Protein AF-A0A391PB73-F1 (afdb_monomer_lite)

pLDDT: mean 83.35, std 9.49, range [53.56, 95.56]

Organism: NCBI:txid2316025

Sequence (72 aa):
MSDIAFSNEKIEEFYKDYGDGNVSSSWDKVTIFYNKQGEKLFKFGLAYDNVQLLVRDVKNTQRSISNQKKKN

Secondary structure (DSSP, 8-state):
--S--EEEEEEEEEEEE-SSS-EEEEEEEEEEEE-TTS-EEEEEE--HHHHHHHHHHHHHHHHHHHHHHTT-

Structure (mmCIF, N/CA/C/O backbone):
data_AF-A0A391PB73-F1
#
_entry.id   AF-A0A391PB73-F1
#
loop_
_atom_site.group_PDB
_atom_site.id
_atom_site.type_symbol
_atom_site.label_atom_id
_atom_site.label_alt_id
_atom_site.label_comp_id
_atom_site.label_asym_id
_atom_site.label_entity_id
_atom_site.label_seq_id
_atom_site.pdbx_PDB_ins_code
_atom_site.Cartn_x
_atom_site.Cartn_y
_atom_site.Cartn_z
_atom_site.occupancy
_atom_site.B_iso_or_equiv
_atom_site.auth_seq_id
_atom_site.auth_comp_id
_atom_site.auth_asym_id
_atom_site.auth_atom_id
_atom_site.pdbx_PDB_model_num
ATOM 1 N N . MET A 1 1 ? -1.980 -7.333 24.042 1.00 64.31 1 MET A N 1
ATOM 2 C CA . MET A 1 1 ? -1.183 -6.127 23.711 1.00 64.31 1 MET A CA 1
ATOM 3 C C . MET A 1 1 ? -0.957 -6.152 22.208 1.00 64.31 1 MET A C 1
ATOM 5 O O . M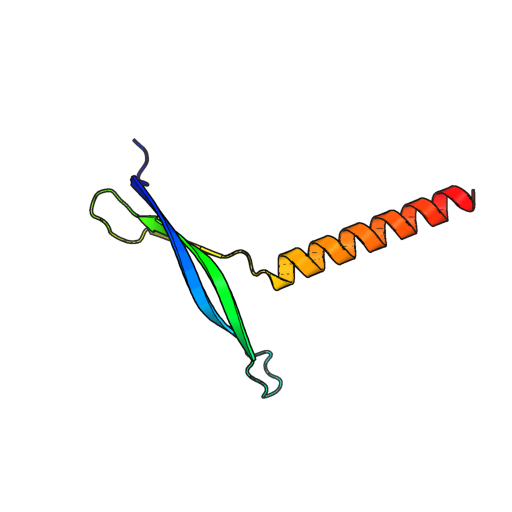ET A 1 1 ? -0.740 -7.239 21.702 1.00 64.31 1 MET A O 1
ATOM 9 N N . SER A 1 2 ? -1.072 -5.025 21.503 1.00 69.38 2 SER A N 1
ATOM 10 C CA . SER A 1 2 ? -0.738 -4.963 20.070 1.00 69.38 2 SER A CA 1
ATOM 11 C C . SER A 1 2 ? 0.774 -5.125 19.881 1.00 69.38 2 SER A C 1
ATOM 13 O O . SER A 1 2 ? 1.536 -4.445 20.574 1.00 69.38 2 SER A O 1
ATOM 15 N N . ASP A 1 3 ? 1.188 -5.989 18.951 1.00 81.62 3 ASP A N 1
ATOM 16 C CA . ASP A 1 3 ? 2.595 -6.148 18.547 1.00 81.62 3 ASP A CA 1
ATOM 17 C C . ASP A 1 3 ? 3.105 -4.933 17.758 1.00 81.62 3 ASP A C 1
ATOM 19 O O . ASP A 1 3 ? 4.303 -4.661 17.714 1.00 81.62 3 ASP A O 1
ATOM 23 N N . ILE A 1 4 ? 2.182 -4.153 17.188 1.00 89.00 4 ILE A N 1
ATOM 24 C CA . ILE A 1 4 ? 2.465 -2.899 16.492 1.00 89.00 4 ILE A CA 1
ATOM 25 C C . ILE A 1 4 ? 2.578 -1.770 17.517 1.00 89.00 4 ILE A C 1
ATOM 27 O O . ILE A 1 4 ? 1.647 -1.542 18.297 1.00 89.00 4 ILE A O 1
ATOM 31 N N . ALA A 1 5 ? 3.696 -1.046 17.469 1.00 91.00 5 ALA A N 1
ATOM 32 C CA . ALA A 1 5 ? 3.972 0.115 18.309 1.00 91.00 5 ALA A CA 1
ATOM 33 C C . ALA A 1 5 ? 3.748 1.442 17.576 1.00 91.00 5 ALA A C 1
ATOM 35 O O . ALA A 1 5 ? 3.122 2.344 18.126 1.00 91.00 5 ALA A O 1
ATOM 36 N N . PHE A 1 6 ? 4.252 1.566 16.345 1.00 89.38 6 PHE A N 1
ATOM 37 C CA . PHE A 1 6 ? 4.073 2.757 15.515 1.00 89.38 6 PHE A CA 1
ATOM 38 C C . PHE A 1 6 ? 4.199 2.426 14.021 1.00 89.38 6 PHE A C 1
ATOM 40 O O . PHE A 1 6 ? 4.664 1.349 13.638 1.00 89.38 6 PHE A O 1
ATOM 47 N N . SER A 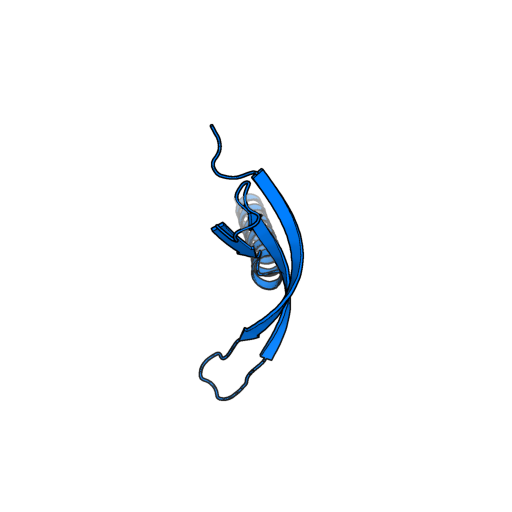1 7 ? 3.797 3.374 13.177 1.00 90.25 7 SER A N 1
ATOM 48 C CA . SER A 1 7 ? 3.924 3.301 11.721 1.00 90.25 7 SER A CA 1
ATOM 49 C C . SER A 1 7 ? 4.526 4.584 11.153 1.00 90.25 7 SER A C 1
ATOM 51 O O . SER A 1 7 ? 4.359 5.653 11.740 1.00 90.25 7 SER A O 1
ATOM 53 N N . ASN A 1 8 ? 5.185 4.501 9.997 1.00 90.00 8 ASN A N 1
ATOM 54 C CA . ASN A 1 8 ? 5.616 5.677 9.237 1.00 90.00 8 ASN A CA 1
ATOM 55 C C . ASN A 1 8 ? 5.198 5.589 7.765 1.00 90.00 8 ASN A C 1
ATOM 57 O O . ASN A 1 8 ? 5.123 4.503 7.194 1.00 90.00 8 ASN A O 1
ATOM 61 N N . GLU A 1 9 ? 4.928 6.748 7.164 1.00 89.50 9 GLU A N 1
ATOM 62 C CA . GLU A 1 9 ? 4.720 6.883 5.721 1.00 89.50 9 GLU A CA 1
ATOM 63 C C . GLU A 1 9 ? 6.046 7.264 5.053 1.00 89.50 9 GLU A C 1
ATOM 65 O O . GLU A 1 9 ? 6.771 8.134 5.544 1.00 89.50 9 GLU A O 1
ATOM 70 N N . LYS A 1 10 ? 6.370 6.605 3.939 1.00 88.25 10 LYS A N 1
ATOM 71 C CA . LYS A 1 10 ? 7.538 6.904 3.104 1.00 88.25 10 LYS A CA 1
ATOM 72 C C . LYS A 1 10 ? 7.174 6.816 1.632 1.00 88.25 10 LYS A C 1
ATOM 74 O O . LYS A 1 10 ? 6.262 6.087 1.266 1.00 88.25 10 LYS A O 1
ATOM 79 N N . ILE A 1 11 ? 7.908 7.539 0.796 1.00 85.12 11 ILE A N 1
ATOM 80 C CA . ILE A 1 11 ? 7.867 7.359 -0.655 1.00 85.12 11 ILE A CA 1
ATOM 81 C C . ILE A 1 11 ? 8.998 6.391 -1.014 1.00 85.12 11 ILE A C 1
ATOM 83 O O . ILE A 1 11 ? 10.144 6.628 -0.634 1.00 85.12 11 ILE A O 1
ATOM 87 N N . GLU A 1 12 ? 8.678 5.297 -1.698 1.00 86.38 12 GLU A N 1
ATOM 88 C CA . GLU A 1 12 ? 9.648 4.310 -2.184 1.00 86.38 12 GLU A CA 1
ATOM 89 C C . GLU A 1 12 ? 9.525 4.142 -3.704 1.00 86.38 12 GLU A C 1
ATOM 91 O O . GLU A 1 12 ? 8.440 4.279 -4.272 1.00 86.38 12 GLU A O 1
ATOM 96 N N . GLU A 1 13 ? 10.653 3.861 -4.359 1.00 84.38 13 GLU A N 1
ATOM 97 C CA . GLU A 1 13 ? 10.693 3.526 -5.782 1.00 84.38 13 GLU A CA 1
ATOM 98 C C . GLU A 1 13 ? 10.363 2.042 -5.984 1.00 84.38 13 GLU A C 1
ATOM 100 O O . GLU A 1 13 ? 10.869 1.166 -5.278 1.00 84.38 13 GLU A O 1
ATOM 105 N N . PHE A 1 14 ? 9.530 1.763 -6.978 1.00 77.25 14 PHE A N 1
ATOM 106 C CA . PHE A 1 14 ? 9.136 0.432 -7.407 1.00 77.25 14 PHE A CA 1
ATOM 107 C C . PHE A 1 14 ? 9.523 0.226 -8.860 1.00 77.25 14 PHE A C 1
ATOM 109 O O . PHE A 1 14 ? 9.173 1.035 -9.717 1.00 77.25 14 PHE A O 1
ATOM 116 N N . TYR A 1 15 ? 10.165 -0.903 -9.137 1.00 78.31 15 TYR A N 1
ATOM 117 C CA . TYR A 1 15 ? 10.441 -1.354 -10.492 1.00 78.31 15 TYR A CA 1
ATOM 118 C C . TYR A 1 15 ? 9.365 -2.351 -10.907 1.00 78.31 15 TYR A C 1
ATOM 120 O O . TYR A 1 15 ? 9.152 -3.363 -10.236 1.00 78.31 15 TYR A O 1
ATOM 128 N N . LYS A 1 16 ? 8.667 -2.045 -11.998 1.00 75.12 16 LYS A N 1
ATOM 129 C CA . LYS A 1 16 ? 7.734 -2.962 -12.647 1.00 75.12 16 LYS A CA 1
ATOM 130 C C . LYS A 1 16 ? 8.365 -3.425 -13.952 1.00 75.12 16 LYS A C 1
ATOM 132 O O . LYS A 1 16 ? 8.592 -2.611 -14.848 1.00 75.12 16 LYS A O 1
ATOM 137 N N . ASP A 1 17 ? 8.628 -4.720 -14.020 1.00 80.50 17 ASP A N 1
ATOM 138 C CA . ASP A 1 17 ? 8.971 -5.432 -15.244 1.00 80.50 17 ASP A CA 1
ATOM 139 C C . ASP A 1 17 ? 7.749 -6.259 -15.652 1.00 80.50 17 ASP A C 1
ATOM 141 O O . ASP A 1 17 ? 7.264 -7.089 -14.878 1.00 80.50 17 ASP A O 1
ATOM 145 N N . TYR A 1 18 ? 7.214 -5.978 -16.838 1.00 76.12 18 TYR A N 1
ATOM 146 C CA . TYR A 1 18 ? 6.044 -6.670 -17.377 1.00 76.12 18 TYR A CA 1
ATOM 147 C C . TYR A 1 18 ? 6.423 -7.900 -18.221 1.00 76.12 18 TYR A C 1
ATOM 149 O O . TYR A 1 18 ? 5.536 -8.561 -18.759 1.00 76.12 18 TYR A O 1
ATOM 157 N N . GLY A 1 19 ? 7.717 -8.230 -18.331 1.00 79.12 19 GLY A N 1
ATOM 158 C CA . GLY A 1 19 ? 8.229 -9.350 -19.123 1.00 79.12 19 GLY A CA 1
ATOM 159 C C . GLY A 1 19 ? 8.294 -9.078 -20.630 1.00 79.12 19 GLY A C 1
ATOM 160 O O . GLY A 1 19 ? 8.553 -9.994 -21.406 1.00 79.12 19 GLY A O 1
ATOM 161 N N . ASP A 1 20 ? 8.064 -7.834 -21.053 1.00 85.00 20 ASP A N 1
ATOM 162 C CA . ASP A 1 20 ? 8.124 -7.368 -22.445 1.00 85.00 20 ASP A CA 1
ATOM 163 C C . ASP A 1 20 ? 9.476 -6.718 -22.804 1.00 85.00 20 ASP A C 1
ATOM 165 O O . ASP A 1 20 ? 9.661 -6.231 -23.919 1.00 85.00 20 ASP A O 1
ATOM 169 N N . GLY A 1 21 ? 10.423 -6.710 -21.859 1.00 78.44 21 GLY A N 1
ATOM 170 C CA . GLY A 1 21 ? 11.725 -6.060 -21.996 1.00 78.44 21 GLY A CA 1
ATOM 171 C C . GLY A 1 21 ? 11.733 -4.576 -21.613 1.00 78.44 21 GLY A C 1
ATOM 172 O O . GLY A 1 21 ? 12.801 -3.965 -21.649 1.00 78.44 21 GLY A O 1
ATOM 173 N N . ASN A 1 22 ? 10.592 -3.998 -21.211 1.00 76.12 22 ASN A N 1
ATOM 174 C CA . ASN A 1 22 ? 10.510 -2.639 -20.686 1.00 76.12 22 ASN A CA 1
ATOM 175 C C . ASN A 1 22 ? 10.407 -2.656 -19.157 1.00 76.12 22 ASN A C 1
ATOM 177 O O . ASN A 1 22 ? 9.463 -3.188 -18.573 1.00 76.12 22 ASN A O 1
ATOM 181 N N . VAL A 1 23 ? 11.356 -1.991 -18.499 1.00 78.19 23 VAL A N 1
ATOM 182 C CA . VAL A 1 23 ? 11.298 -1.733 -17.058 1.00 78.19 23 VAL A CA 1
ATOM 183 C C . VAL A 1 23 ? 10.803 -0.310 -16.845 1.00 78.19 23 VAL A C 1
ATOM 185 O O . VAL A 1 23 ? 11.401 0.646 -17.337 1.00 78.19 23 VAL A O 1
ATOM 188 N N . SER A 1 24 ? 9.718 -0.163 -16.091 1.00 76.62 24 SER A N 1
ATOM 189 C CA . SER A 1 24 ? 9.244 1.144 -15.625 1.00 76.62 24 SER A CA 1
ATOM 190 C C . SER A 1 24 ? 9.546 1.309 -14.140 1.00 76.62 24 SER A C 1
ATOM 192 O O . SER A 1 24 ? 9.365 0.362 -13.370 1.00 76.62 24 SER A O 1
ATOM 194 N N . SER A 1 25 ? 9.993 2.499 -13.732 1.00 78.50 25 SER A N 1
ATOM 195 C CA . SER A 1 25 ? 10.034 2.869 -12.319 1.00 78.50 25 SER A CA 1
ATOM 196 C C . SER A 1 25 ? 8.862 3.782 -11.970 1.00 78.50 25 SER A C 1
ATOM 198 O O . SER A 1 25 ? 8.441 4.629 -12.759 1.00 78.50 25 SER A O 1
ATOM 200 N N . SER A 1 26 ? 8.296 3.568 -10.787 1.00 75.56 26 SER A N 1
ATOM 201 C CA . SER A 1 26 ? 7.230 4.389 -10.222 1.00 75.56 26 SER A CA 1
ATOM 202 C C . SER A 1 26 ? 7.551 4.701 -8.774 1.00 75.56 26 SER A C 1
ATOM 204 O O . SER A 1 26 ? 8.114 3.875 -8.062 1.00 75.56 26 SER A O 1
ATOM 206 N N . TRP A 1 27 ? 7.153 5.880 -8.320 1.00 80.31 27 TRP A N 1
ATOM 207 C CA . TRP A 1 27 ? 7.293 6.289 -6.930 1.00 80.31 27 TRP A CA 1
ATOM 208 C C . TRP A 1 27 ? 5.947 6.157 -6.246 1.00 80.31 27 TRP A C 1
ATOM 210 O O . TRP A 1 27 ? 4.960 6.702 -6.740 1.00 80.31 27 TRP A O 1
ATOM 220 N N . ASP A 1 28 ? 5.902 5.447 -5.122 1.00 79.81 28 ASP A N 1
ATOM 221 C CA . ASP A 1 28 ? 4.653 5.263 -4.397 1.00 79.81 28 ASP A CA 1
ATOM 222 C C . ASP A 1 28 ? 4.788 5.418 -2.892 1.00 79.81 28 ASP A C 1
ATOM 224 O O . ASP A 1 28 ? 5.850 5.202 -2.303 1.00 79.81 28 ASP A O 1
ATOM 228 N N . LYS A 1 29 ? 3.673 5.787 -2.264 1.00 84.31 29 LYS A N 1
ATOM 229 C CA . LYS A 1 29 ? 3.576 5.888 -0.815 1.00 84.31 29 LYS A CA 1
ATOM 230 C C . LYS A 1 29 ? 3.400 4.505 -0.205 1.00 84.31 29 LYS A C 1
ATOM 232 O O . LYS A 1 29 ? 2.463 3.767 -0.508 1.00 84.31 29 LYS A O 1
ATOM 237 N N . VAL A 1 30 ? 4.284 4.193 0.730 1.00 86.44 30 VAL A N 1
ATOM 238 C CA . VAL A 1 30 ? 4.237 2.994 1.557 1.00 86.44 30 VAL A CA 1
ATOM 239 C C . VAL A 1 30 ? 4.069 3.370 3.017 1.00 86.44 30 VAL A C 1
ATOM 241 O O . VAL A 1 30 ? 4.595 4.378 3.489 1.00 86.44 30 VAL A O 1
ATOM 244 N N . THR A 1 31 ? 3.365 2.526 3.757 1.00 89.25 31 THR A N 1
ATOM 245 C CA . THR A 1 31 ? 3.317 2.566 5.213 1.00 89.25 31 THR A CA 1
ATOM 246 C C . THR A 1 31 ? 4.034 1.342 5.768 1.00 89.25 31 THR A C 1
ATOM 248 O O . THR A 1 31 ? 3.737 0.206 5.388 1.00 89.25 31 THR A O 1
ATOM 251 N N . ILE A 1 32 ? 4.992 1.565 6.667 1.00 91.25 32 ILE A N 1
ATOM 252 C CA . ILE A 1 32 ? 5.755 0.503 7.333 1.00 91.25 32 ILE A CA 1
ATOM 253 C C . ILE A 1 32 ? 5.357 0.462 8.806 1.00 91.25 32 ILE A C 1
ATOM 255 O O . ILE A 1 32 ? 5.254 1.504 9.456 1.00 91.25 32 ILE A O 1
ATOM 259 N N . PHE A 1 33 ? 5.156 -0.745 9.327 1.00 92.69 33 PHE A N 1
ATOM 260 C CA . PHE A 1 33 ? 4.760 -1.011 10.707 1.00 92.69 33 PHE A CA 1
ATOM 261 C C . PHE A 1 33 ? 5.938 -1.548 11.492 1.00 92.69 33 PHE A C 1
ATOM 263 O O . PHE A 1 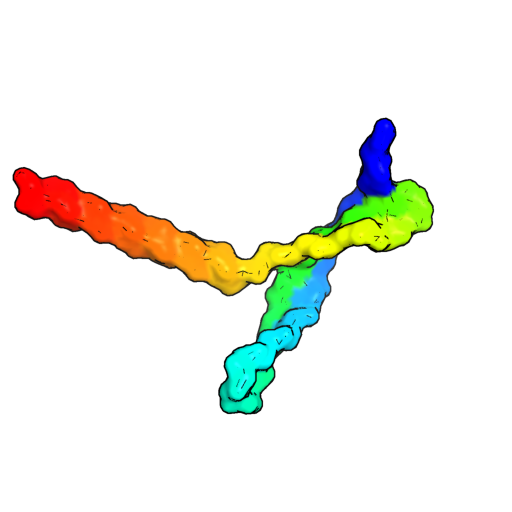33 ? 6.691 -2.383 10.987 1.00 92.69 33 PHE A O 1
ATOM 270 N N . TYR A 1 34 ? 6.070 -1.089 12.731 1.00 94.50 34 TYR A N 1
ATOM 271 C CA . TYR A 1 34 ? 7.189 -1.425 13.596 1.00 94.50 34 TYR A CA 1
ATOM 272 C C . TYR A 1 34 ? 6.713 -1.980 14.932 1.00 94.50 34 TYR A C 1
ATOM 274 O O . TYR A 1 34 ? 5.673 -1.562 15.455 1.00 94.50 34 TYR A O 1
ATOM 282 N N . ASN A 1 35 ? 7.499 -2.891 15.501 1.00 93.75 35 ASN A N 1
ATOM 283 C CA . ASN A 1 35 ? 7.321 -3.313 16.885 1.00 93.75 35 ASN A CA 1
ATOM 284 C C . ASN A 1 35 ? 7.913 -2.285 17.863 1.00 93.75 35 ASN A C 1
ATOM 286 O O . ASN A 1 35 ? 8.466 -1.252 17.476 1.00 93.75 35 ASN A O 1
ATOM 290 N N . LYS A 1 36 ? 7.795 -2.568 19.163 1.00 91.88 36 LYS A N 1
ATOM 291 C CA . LYS A 1 36 ? 8.273 -1.674 20.232 1.00 91.88 36 LYS A CA 1
ATOM 292 C C . LYS A 1 36 ? 9.795 -1.514 20.253 1.00 91.88 36 LYS A C 1
ATOM 294 O O . LYS A 1 36 ? 10.283 -0.532 20.799 1.00 91.88 36 LYS A O 1
ATOM 299 N N . GLN A 1 37 ? 10.525 -2.460 19.669 1.00 93.62 37 GLN A N 1
ATOM 300 C CA . GLN A 1 37 ? 11.979 -2.453 19.527 1.00 93.62 37 GLN A CA 1
ATOM 301 C C . GLN A 1 37 ? 12.438 -1.676 18.280 1.00 93.62 37 GLN A C 1
ATOM 303 O O . GLN A 1 37 ? 13.632 -1.451 18.107 1.00 93.62 37 GLN A O 1
ATOM 308 N N . GLY A 1 38 ? 11.507 -1.234 17.425 1.00 90.44 38 GLY A N 1
ATOM 309 C CA . GLY A 1 38 ? 11.812 -0.534 16.177 1.00 90.44 38 GLY A CA 1
ATOM 310 C C . GLY A 1 38 ? 12.118 -1.463 14.999 1.00 90.44 38 GLY A C 1
ATOM 311 O O . GLY A 1 38 ? 12.586 -0.996 13.960 1.00 90.44 38 GLY A O 1
ATOM 312 N N . GLU A 1 39 ? 11.840 -2.761 15.117 1.00 92.88 39 GLU A N 1
ATOM 313 C CA . GLU A 1 39 ? 11.980 -3.724 14.024 1.00 92.88 39 GLU A CA 1
ATOM 314 C C . GLU A 1 39 ? 10.771 -3.644 13.089 1.00 92.88 39 GLU A C 1
ATOM 316 O O . GLU A 1 39 ? 9.630 -3.497 13.533 1.00 92.88 39 GLU A O 1
ATOM 321 N N . LYS A 1 40 ? 11.018 -3.745 11.779 1.00 93.38 40 LYS A N 1
ATOM 322 C CA . LYS A 1 40 ? 9.957 -3.736 10.765 1.00 93.38 40 LYS A CA 1
ATOM 323 C C . LYS A 1 40 ? 9.171 -5.044 10.829 1.00 93.38 40 LYS A C 1
ATOM 325 O O . LYS A 1 40 ? 9.755 -6.112 10.687 1.00 93.38 40 LYS A O 1
ATOM 330 N N . LEU A 1 41 ? 7.853 -4.942 10.963 1.00 92.69 41 LEU A N 1
ATOM 331 C CA . LEU A 1 41 ? 6.938 -6.083 10.959 1.00 92.69 41 LEU A CA 1
ATOM 332 C C . LEU A 1 41 ? 6.413 -6.369 9.550 1.00 92.69 41 LEU A C 1
ATOM 334 O O . LEU A 1 41 ? 6.589 -7.462 9.025 1.00 92.69 41 LEU A O 1
ATOM 338 N N . PHE A 1 42 ? 5.783 -5.378 8.918 1.00 89.00 42 PHE A N 1
ATOM 339 C CA . PHE A 1 42 ? 5.283 -5.484 7.547 1.00 89.00 42 PHE A CA 1
ATOM 340 C C . PHE A 1 42 ? 5.209 -4.110 6.873 1.00 89.00 42 PHE A C 1
ATOM 342 O O . PHE A 1 42 ? 5.225 -3.066 7.531 1.00 89.00 42 PHE A O 1
ATOM 349 N N . LYS A 1 43 ? 5.140 -4.122 5.538 1.00 88.00 43 LYS A N 1
ATOM 350 C CA . LYS A 1 43 ? 5.005 -2.943 4.677 1.00 88.00 43 LYS A CA 1
ATOM 351 C C . LYS A 1 43 ? 3.775 -3.116 3.796 1.00 88.00 43 LYS A C 1
ATOM 353 O O . LYS A 1 43 ? 3.646 -4.153 3.150 1.00 88.00 43 LYS A O 1
ATOM 358 N N . PHE A 1 44 ? 2.920 -2.102 3.728 1.00 84.94 44 PHE A N 1
ATOM 359 C CA . PHE A 1 44 ? 1.886 -2.017 2.700 1.00 84.94 44 PHE A CA 1
ATOM 360 C C . PHE A 1 44 ? 2.093 -0.764 1.854 1.00 84.94 44 PHE A C 1
ATOM 362 O O . PHE A 1 44 ? 2.506 0.273 2.361 1.00 84.94 44 PHE A O 1
ATOM 369 N N . GLY A 1 45 ? 1.806 -0.855 0.562 1.00 76.19 45 GLY A N 1
ATOM 370 C CA . GLY A 1 45 ? 1.752 0.285 -0.347 1.00 76.19 45 GLY A CA 1
ATOM 371 C C . GLY A 1 45 ? 0.488 0.174 -1.180 1.00 76.19 45 GLY A C 1
ATOM 372 O O . GLY A 1 45 ? 0.151 -0.918 -1.642 1.00 76.19 45 GLY A O 1
ATOM 373 N N . LEU A 1 46 ? -0.237 1.277 -1.340 1.00 69.44 46 LEU A N 1
ATOM 374 C CA . LEU A 1 46 ? -1.291 1.341 -2.343 1.00 69.44 46 LEU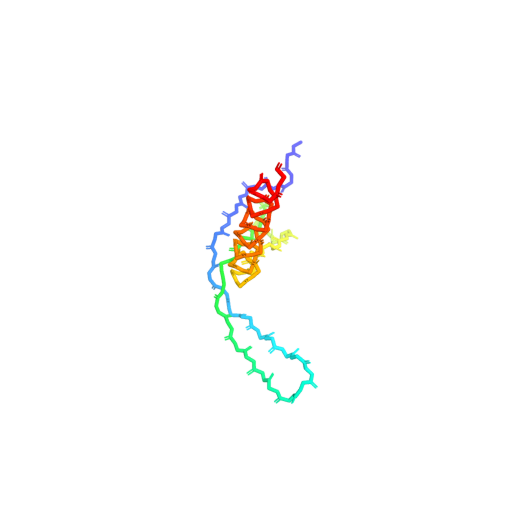 A CA 1
ATOM 375 C C . LEU A 1 46 ? -0.594 1.658 -3.652 1.00 69.44 46 LEU A C 1
ATOM 377 O O . LEU A 1 46 ? -0.145 2.780 -3.792 1.00 69.44 46 LEU A O 1
ATOM 381 N N . ALA A 1 47 ? -0.520 0.704 -4.583 1.00 68.38 47 ALA A N 1
ATOM 382 C CA . ALA A 1 47 ? -0.118 1.018 -5.949 1.00 68.38 47 ALA A CA 1
ATOM 383 C C . ALA A 1 47 ? -1.063 2.117 -6.477 1.00 68.38 47 ALA A C 1
ATOM 385 O O . ALA A 1 47 ? -2.222 1.824 -6.779 1.00 68.38 47 ALA A O 1
ATOM 386 N N . TYR A 1 48 ? -0.621 3.371 -6.530 1.00 62.09 48 TYR A N 1
ATOM 387 C CA . TYR A 1 48 ? -1.434 4.538 -6.866 1.00 62.09 48 TYR A CA 1
ATOM 388 C C . TYR A 1 48 ? -2.122 4.356 -8.225 1.00 62.09 48 TYR A C 1
ATOM 390 O O . TYR A 1 48 ? -3.306 4.673 -8.374 1.00 62.09 48 TYR A O 1
ATOM 398 N N . ASP A 1 49 ? -1.432 3.704 -9.166 1.00 63.25 49 ASP A N 1
ATOM 399 C CA . ASP A 1 49 ? -1.981 3.270 -10.453 1.00 63.25 49 ASP A CA 1
ATOM 400 C C . ASP A 1 49 ? -3.230 2.392 -10.286 1.00 63.25 49 ASP A C 1
ATOM 402 O O . ASP A 1 49 ? -4.238 2.610 -10.955 1.00 63.25 49 ASP A O 1
ATOM 406 N N . ASN A 1 50 ? -3.213 1.433 -9.356 1.00 67.31 50 ASN A N 1
ATOM 407 C CA . ASN A 1 50 ? -4.342 0.533 -9.111 1.00 67.31 50 ASN A CA 1
ATOM 408 C C . ASN A 1 50 ? -5.531 1.282 -8.494 1.00 67.31 50 ASN A C 1
ATOM 410 O O . ASN A 1 50 ? -6.679 0.949 -8.783 1.00 67.31 50 ASN A O 1
ATOM 414 N N . VAL A 1 51 ? -5.279 2.321 -7.688 1.00 69.81 51 VAL A N 1
ATOM 415 C CA . VAL A 1 51 ? -6.340 3.187 -7.148 1.00 69.81 51 VAL A CA 1
ATOM 416 C C . VAL A 1 51 ? -6.963 4.027 -8.263 1.00 69.81 51 VAL A C 1
ATOM 418 O O . VAL A 1 51 ? -8.188 4.104 -8.359 1.00 69.81 51 VAL A O 1
ATOM 421 N N . GLN A 1 52 ? -6.154 4.622 -9.143 1.00 72.88 52 GLN A N 1
ATOM 422 C CA . GLN A 1 52 ? -6.671 5.383 -10.283 1.00 72.88 52 GLN A CA 1
ATOM 423 C C . GLN A 1 52 ? -7.438 4.503 -11.279 1.00 72.88 52 GLN A C 1
ATOM 425 O O . GLN A 1 52 ? -8.504 4.906 -11.758 1.00 72.88 52 GLN A O 1
ATOM 430 N N . LEU A 1 53 ? -6.936 3.296 -11.559 1.00 78.38 53 LEU A N 1
ATOM 431 C CA . LEU A 1 53 ? -7.619 2.300 -12.386 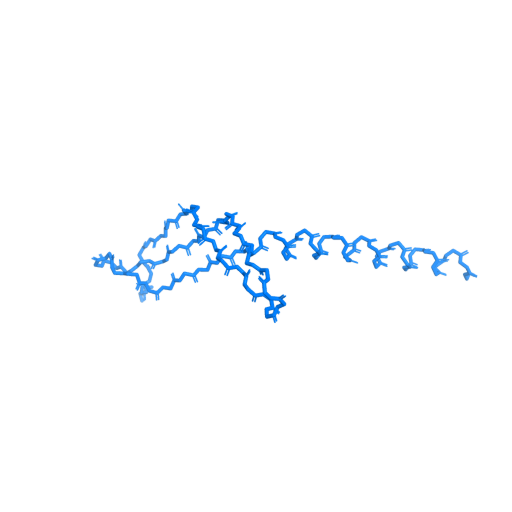1.00 78.38 53 LEU A CA 1
ATOM 432 C C . LEU A 1 53 ? -8.967 1.910 -11.772 1.00 78.38 53 LEU A C 1
ATOM 434 O O . LEU A 1 53 ? -9.986 1.990 -12.457 1.00 78.38 53 LEU A O 1
ATOM 438 N N . LEU A 1 54 ? -9.007 1.619 -10.466 1.00 81.88 54 LEU A N 1
ATOM 439 C CA . LEU A 1 54 ? -10.251 1.325 -9.754 1.00 81.88 54 LEU A CA 1
ATOM 440 C C . LEU A 1 54 ? -11.249 2.488 -9.848 1.00 81.88 54 LEU A C 1
ATOM 442 O O . LEU A 1 54 ? -12.420 2.280 -10.162 1.00 81.88 54 LEU A O 1
ATOM 446 N N . VAL A 1 55 ? -10.799 3.729 -9.634 1.00 82.88 55 VAL A N 1
ATOM 447 C CA . VAL A 1 55 ? -11.653 4.922 -9.765 1.00 82.88 55 VAL A CA 1
ATOM 448 C C . VAL A 1 55 ? -12.228 5.041 -11.180 1.00 82.88 55 VAL A C 1
ATOM 450 O O . VAL A 1 55 ? -13.404 5.385 -11.344 1.00 82.88 55 VAL A O 1
ATOM 453 N N . ARG A 1 56 ? -11.425 4.762 -12.212 1.00 87.62 56 ARG A N 1
ATOM 454 C CA . ARG A 1 56 ? -11.873 4.785 -13.610 1.00 87.62 56 ARG A CA 1
ATOM 455 C C . ARG A 1 56 ? -12.921 3.706 -13.879 1.00 87.62 56 ARG A C 1
ATOM 457 O O . ARG A 1 56 ? -13.962 4.008 -14.465 1.00 87.62 56 ARG A O 1
ATOM 464 N N . ASP A 1 57 ? -12.680 2.484 -13.427 1.00 89.00 57 ASP A N 1
ATOM 465 C CA . ASP A 1 57 ? -13.560 1.343 -13.682 1.00 89.00 57 ASP A CA 1
ATOM 466 C C . ASP A 1 57 ? -14.897 1.478 -12.944 1.00 89.00 57 ASP A C 1
ATOM 468 O O . ASP A 1 57 ? -15.960 1.215 -13.519 1.00 89.00 57 ASP A O 1
ATOM 472 N N . VAL A 1 58 ? -14.875 2.016 -11.720 1.00 92.50 58 VAL A N 1
ATOM 473 C CA . VAL A 1 58 ? -16.088 2.383 -10.975 1.00 92.50 58 VAL A CA 1
ATOM 474 C C . VAL A 1 58 ? -16.907 3.418 -11.752 1.00 92.50 58 VAL A C 1
ATOM 476 O O . VAL A 1 58 ? -18.110 3.225 -11.949 1.00 92.50 58 VAL A O 1
ATOM 479 N N . LYS A 1 59 ? -16.277 4.486 -12.266 1.00 95.06 59 LYS A N 1
ATOM 480 C CA . LYS A 1 59 ? -16.969 5.513 -13.072 1.00 95.06 59 LYS A CA 1
ATOM 481 C C . LYS A 1 59 ? -17.573 4.936 -14.354 1.00 95.06 59 LYS A C 1
ATOM 483 O O . LYS A 1 59 ? -18.703 5.277 -14.712 1.00 95.06 59 LYS A O 1
ATOM 488 N N . ASN A 1 60 ? -16.840 4.069 -15.046 1.00 94.00 60 ASN A N 1
ATOM 489 C CA . ASN A 1 60 ? -17.317 3.421 -16.269 1.00 94.00 60 ASN A CA 1
ATOM 490 C C . ASN A 1 60 ? -18.525 2.519 -15.991 1.00 94.00 60 ASN A C 1
ATOM 492 O O . ASN A 1 60 ? -19.529 2.589 -16.704 1.00 94.00 60 ASN A O 1
ATOM 496 N N . THR A 1 61 ? -18.471 1.743 -14.910 1.00 94.62 61 THR A N 1
ATOM 497 C CA . THR A 1 61 ? -19.572 0.874 -14.475 1.00 94.62 61 THR A CA 1
ATOM 498 C C . THR A 1 61 ? -20.820 1.686 -14.124 1.00 94.62 61 THR A C 1
ATOM 500 O O . THR A 1 61 ? -21.909 1.387 -14.615 1.00 94.62 61 THR A O 1
ATOM 503 N N . GLN A 1 62 ? -20.672 2.776 -13.361 1.00 94.44 62 GLN A N 1
ATOM 504 C CA . GLN A 1 62 ? -21.783 3.680 -13.030 1.00 94.44 62 GLN A CA 1
ATOM 505 C C . GLN A 1 62 ? -22.457 4.262 -14.282 1.00 94.44 62 GLN A C 1
ATOM 507 O O . GLN A 1 62 ? -23.688 4.302 -14.365 1.00 94.44 62 GLN A O 1
ATOM 512 N N . ARG A 1 63 ? -21.667 4.685 -15.280 1.00 95.56 63 ARG A N 1
ATOM 513 C CA . ARG A 1 63 ? -22.194 5.175 -16.566 1.00 95.56 63 ARG A CA 1
ATOM 514 C C . ARG A 1 63 ? -22.963 4.094 -17.321 1.00 95.56 63 ARG A C 1
ATOM 516 O O . ARG A 1 63 ? -24.048 4.376 -17.823 1.00 95.56 63 ARG A O 1
ATOM 523 N N . SER A 1 64 ? -22.428 2.875 -17.381 1.00 93.19 64 SER A N 1
ATOM 524 C CA . SER A 1 64 ? -23.080 1.741 -18.048 1.00 93.19 64 SER A CA 1
ATOM 525 C C . SER A 1 64 ? -24.454 1.437 -17.437 1.00 93.19 64 SER A C 1
ATOM 527 O O . SER A 1 64 ? -25.455 1.406 -18.153 1.00 93.19 64 SER A O 1
ATOM 529 N N . ILE A 1 65 ? -24.529 1.347 -16.103 1.00 93.81 65 ILE A N 1
ATOM 530 C CA . ILE A 1 65 ? -25.783 1.120 -15.362 1.00 93.81 65 ILE A CA 1
ATOM 531 C C . ILE A 1 65 ? -26.791 2.252 -15.613 1.00 93.81 65 ILE A C 1
ATOM 533 O O . ILE A 1 65 ? -27.971 1.997 -15.850 1.00 93.81 65 ILE A O 1
ATOM 537 N N . SER A 1 66 ? -26.342 3.512 -15.586 1.00 93.44 66 SER A N 1
ATOM 538 C CA . SER A 1 66 ? -27.198 4.673 -15.874 1.00 93.44 66 SER A CA 1
ATOM 539 C C . SER A 1 66 ? -27.792 4.610 -17.285 1.00 93.44 66 SER A C 1
ATOM 541 O O . SER A 1 66 ? -28.988 4.831 -17.473 1.00 93.44 66 SER A O 1
ATOM 543 N N . ASN A 1 67 ? -26.983 4.241 -18.279 1.00 91.12 67 ASN A N 1
ATOM 544 C CA . ASN A 1 67 ? -27.434 4.112 -19.662 1.00 91.12 67 ASN A CA 1
ATOM 545 C C . ASN A 1 67 ? -28.404 2.941 -19.863 1.00 91.12 67 ASN A C 1
ATOM 547 O O . ASN A 1 67 ? -29.325 3.065 -20.666 1.00 91.12 67 ASN A O 1
ATOM 551 N N . GLN A 1 68 ? -28.232 1.830 -19.139 1.00 88.69 68 GLN A N 1
ATOM 552 C CA . GLN A 1 68 ? -29.201 0.730 -19.140 1.00 88.69 68 GLN A CA 1
ATOM 553 C C . GLN A 1 68 ? -30.552 1.171 -18.564 1.00 88.69 68 GLN A C 1
ATOM 555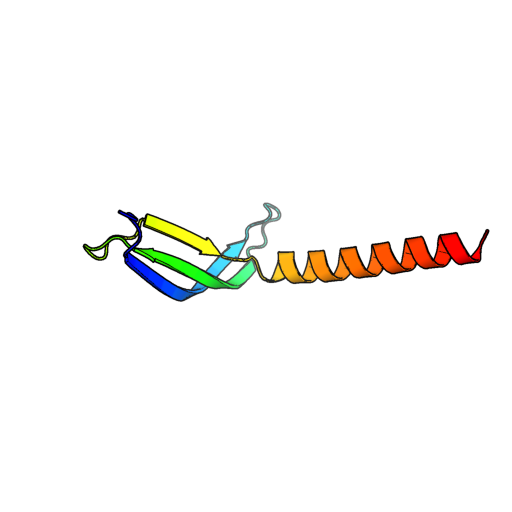 O O . GLN A 1 68 ? -31.581 0.909 -19.174 1.00 88.69 68 GLN A O 1
ATOM 560 N N . LYS A 1 69 ? -30.559 1.920 -17.451 1.00 81.38 69 LYS A N 1
ATOM 561 C CA . LYS A 1 69 ? -31.797 2.452 -16.851 1.00 81.38 69 LYS A CA 1
ATOM 562 C C . LYS A 1 69 ? -32.567 3.419 -17.753 1.00 81.38 69 LYS A C 1
ATOM 564 O O . LYS A 1 69 ? -33.768 3.523 -17.597 1.00 81.38 69 LYS A O 1
ATOM 569 N N . LYS A 1 70 ? -31.890 4.142 -18.650 1.00 78.31 70 LYS A N 1
ATOM 570 C CA . LYS A 1 70 ? -32.534 5.067 -19.604 1.00 78.31 70 LYS A CA 1
ATOM 571 C C . LYS A 1 70 ? -33.139 4.375 -20.828 1.00 78.31 70 LYS A C 1
ATOM 573 O O . LYS A 1 70 ? -33.866 5.021 -21.574 1.00 78.31 70 LYS A O 1
ATOM 578 N N . LYS A 1 71 ? -32.748 3.125 -21.096 1.00 69.94 71 LYS A N 1
ATOM 579 C CA . LYS A 1 71 ? -33.227 2.341 -22.246 1.00 69.94 71 LYS A CA 1
ATOM 580 C C . LYS A 1 71 ? -34.456 1.486 -21.924 1.00 69.94 71 LYS A C 1
ATOM 582 O O . LYS A 1 71 ? -35.096 1.029 -22.866 1.00 69.94 71 LYS A O 1
ATOM 587 N N . ASN A 1 72 ? -34.748 1.277 -20.641 1.00 53.56 72 ASN A N 1
ATOM 588 C CA . ASN A 1 72 ? -35.978 0.659 -20.143 1.00 53.56 72 ASN A CA 1
ATOM 589 C C . ASN A 1 72 ? -36.984 1.743 -19.761 1.00 53.56 72 ASN A C 1
ATOM 591 O O . ASN A 1 72 ? -38.193 1.462 -19.877 1.00 53.56 72 ASN A O 1
#

Foldseek 3Di:
DDQFDDKDKDWDKDWDDPVPPDIDIDIWIKIWTAGPVRDTDDIDTDPVVVVVVVVVVVVVVVVVVVVVVVVD

Radius of gyration: 19.33 Å; chains: 1; bounding box: 48×17×46 Å